Protein AF-A0A8J3IG02-F1 (afdb_monomer)

Secondary structure (DSSP, 8-state):
--PPP--HHHHHHHHHHHHHHHSPP-TTS-EEEEEEEEEEEEEESSPPBPPBTTB--B--S-EEEEEEEEEEEEEEGGGTEEEEEEESS--HHHHHHHHHHIIIII-TT-S--EEEEEETTEEEEEEE-

Sequence (129 aa):
MCIPTVGADFVWRMEDVLDLYTEPFKPCLPVVCFDERPCILRADTRPSLPMKPGRLTRQDYEYERRGTCNLFMFFQPLAGWRQTIVTAQRRKEDFAECMRELVNVHFPSAEKIRVVLDKPLYPLTILTL

Structure (mmCIF, N/CA/C/O backbone):
data_AF-A0A8J3IG02-F1
#
_entry.id   AF-A0A8J3IG02-F1
#
loop_
_atom_site.group_PDB
_atom_site.id
_atom_site.type_symbol
_atom_site.label_atom_id
_atom_site.label_alt_id
_atom_site.label_comp_id
_atom_site.label_asym_id
_atom_site.label_entity_id
_atom_site.label_seq_id
_atom_site.pdbx_PDB_ins_code
_atom_site.Cartn_x
_atom_site.Cartn_y
_atom_site.Cartn_z
_atom_site.occupancy
_atom_site.B_iso_or_equiv
_atom_site.auth_seq_id
_atom_site.auth_comp_id
_atom_site.auth_asym_id
_atom_site.auth_atom_id
_atom_site.pdbx_PDB_model_num
ATOM 1 N N . MET A 1 1 ? -2.428 21.291 4.160 1.00 38.72 1 MET A N 1
ATOM 2 C CA . MET A 1 1 ? -1.729 20.805 2.957 1.00 38.72 1 MET A CA 1
ATOM 3 C C . MET A 1 1 ? -0.553 21.735 2.738 1.00 38.72 1 MET A C 1
ATOM 5 O O . MET A 1 1 ? -0.775 22.893 2.414 1.00 38.72 1 MET A O 1
ATOM 9 N N . CYS A 1 2 ? 0.662 21.290 3.051 1.00 51.50 2 CYS A N 1
ATOM 10 C CA . CYS A 1 2 ? 1.868 22.070 2.786 1.00 51.50 2 CYS A CA 1
ATOM 11 C C . CYS A 1 2 ? 2.333 21.677 1.387 1.00 51.50 2 CYS A C 1
ATOM 13 O O . CYS A 1 2 ? 2.838 20.574 1.207 1.00 51.50 2 CYS A O 1
ATOM 15 N N . ILE A 1 3 ? 2.073 22.524 0.392 1.00 57.06 3 ILE A N 1
ATOM 16 C CA . ILE A 1 3 ? 2.620 22.316 -0.949 1.00 57.06 3 ILE A CA 1
ATOM 17 C C . ILE A 1 3 ? 4.092 22.737 -0.860 1.00 57.06 3 ILE A C 1
ATOM 19 O O . ILE A 1 3 ? 4.352 23.855 -0.404 1.00 57.06 3 ILE A O 1
ATOM 23 N N . PRO A 1 4 ? 5.055 21.860 -1.196 1.00 63.66 4 PRO A N 1
ATOM 24 C CA . PRO A 1 4 ? 6.461 22.240 -1.206 1.00 63.66 4 PRO A CA 1
ATOM 25 C C . PRO A 1 4 ? 6.674 23.426 -2.150 1.00 63.66 4 PRO A C 1
ATOM 27 O O . PRO A 1 4 ? 5.916 23.623 -3.102 1.00 63.66 4 PRO A O 1
ATOM 30 N N . THR A 1 5 ? 7.710 24.222 -1.895 1.00 75.12 5 THR A N 1
ATOM 31 C CA . THR A 1 5 ? 8.110 25.285 -2.820 1.00 75.12 5 THR A CA 1
ATOM 32 C C . THR A 1 5 ? 8.309 24.678 -4.207 1.00 75.12 5 THR A C 1
ATOM 34 O O . THR A 1 5 ? 9.104 23.751 -4.370 1.00 75.12 5 THR A O 1
ATOM 37 N N . VAL A 1 6 ? 7.566 25.175 -5.196 1.00 79.44 6 VAL A N 1
ATOM 38 C CA . VAL A 1 6 ? 7.628 24.673 -6.572 1.00 79.44 6 VAL A CA 1
ATOM 39 C C . VAL A 1 6 ? 8.965 25.105 -7.177 1.00 79.44 6 VAL A C 1
ATOM 41 O O . VAL A 1 6 ? 9.124 26.243 -7.610 1.00 79.44 6 VAL A O 1
ATOM 44 N N . GLY A 1 7 ? 9.943 24.201 -7.137 1.00 85.00 7 GLY A N 1
ATOM 45 C CA . GLY A 1 7 ? 11.272 24.354 -7.728 1.00 85.00 7 GLY A CA 1
ATOM 46 C C . GLY A 1 7 ? 11.570 23.249 -8.742 1.00 85.00 7 GLY A C 1
ATOM 47 O O . GLY A 1 7 ? 10.793 22.305 -8.881 1.00 85.00 7 GLY A O 1
ATOM 48 N N . ALA A 1 8 ? 12.710 23.348 -9.430 1.00 87.88 8 ALA A N 1
ATOM 49 C CA . ALA A 1 8 ? 13.101 22.397 -10.476 1.00 87.88 8 ALA A CA 1
ATOM 50 C C . ALA A 1 8 ? 13.104 20.935 -9.986 1.00 87.88 8 ALA A C 1
ATOM 52 O O . ALA A 1 8 ? 12.552 20.070 -10.657 1.00 87.88 8 ALA A O 1
ATOM 53 N N . ASP A 1 9 ? 13.618 20.675 -8.779 1.00 83.69 9 ASP A N 1
ATOM 54 C CA . ASP A 1 9 ? 13.632 19.329 -8.185 1.00 83.69 9 ASP A CA 1
ATOM 55 C C . ASP A 1 9 ? 12.228 18.755 -7.963 1.00 83.69 9 ASP A C 1
ATOM 57 O O . ASP A 1 9 ? 12.012 17.551 -8.090 1.00 83.69 9 ASP A O 1
ATOM 61 N N . PHE A 1 10 ? 11.263 19.608 -7.608 1.00 82.50 10 PHE A N 1
ATOM 62 C CA . PHE A 1 10 ? 9.878 19.188 -7.422 1.00 82.50 10 PHE A CA 1
ATOM 63 C C . PHE A 1 10 ? 9.235 18.830 -8.763 1.00 82.50 10 PHE A C 1
ATOM 65 O O . PHE A 1 10 ? 8.624 17.770 -8.874 1.00 82.50 10 PHE A O 1
ATOM 72 N N . VAL A 1 11 ? 9.397 19.695 -9.771 1.00 86.00 11 VAL A N 1
ATOM 73 C CA . VAL A 1 11 ? 8.853 19.472 -11.118 1.00 86.00 11 VAL A CA 1
ATOM 74 C C . VAL A 1 11 ? 9.422 18.187 -11.711 1.00 86.00 11 VAL A C 1
ATOM 76 O O . VAL A 1 11 ? 8.648 17.329 -12.117 1.00 86.00 11 VAL A O 1
ATOM 79 N N . TRP A 1 12 ? 10.741 18.000 -11.641 1.00 85.81 12 TRP A N 1
ATOM 80 C CA . TRP A 1 12 ? 11.411 16.812 -12.169 1.00 85.81 12 TRP A CA 1
ATOM 81 C C . TRP A 1 12 ? 10.882 15.502 -11.558 1.00 85.81 12 TRP A C 1
ATOM 83 O O . TRP A 1 12 ? 10.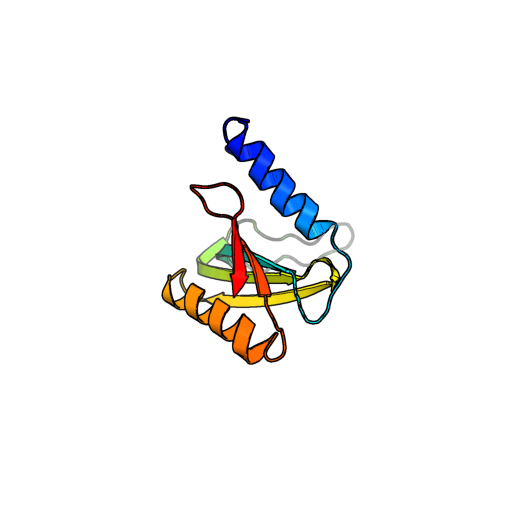614 14.548 -12.280 1.00 85.81 12 TRP A O 1
ATOM 93 N N . ARG A 1 13 ? 10.659 15.444 -10.236 1.00 83.31 13 ARG A N 1
ATOM 94 C CA . ARG A 1 13 ? 10.096 14.230 -9.607 1.00 83.31 13 ARG A CA 1
ATOM 95 C C . ARG A 1 13 ? 8.624 14.011 -9.916 1.00 83.31 13 ARG A C 1
ATOM 97 O O . ARG A 1 13 ? 8.179 12.870 -9.979 1.00 83.31 13 ARG A O 1
ATOM 104 N N . MET A 1 14 ? 7.858 15.089 -10.060 1.00 86.06 14 MET A N 1
ATOM 105 C CA . MET A 1 14 ? 6.468 14.977 -10.488 1.00 86.06 14 MET A CA 1
ATOM 106 C C . MET A 1 14 ? 6.381 14.448 -11.919 1.00 86.06 14 MET A C 1
ATOM 108 O O . MET A 1 14 ? 5.547 13.586 -12.174 1.00 86.06 14 MET A O 1
ATOM 112 N N . GLU A 1 15 ? 7.250 14.914 -12.818 1.00 89.75 15 GLU A N 1
ATOM 113 C CA . GLU A 1 15 ? 7.366 14.388 -14.182 1.00 89.75 15 GLU A CA 1
ATOM 114 C C . GLU A 1 15 ? 7.717 12.895 -14.176 1.00 89.75 15 GLU A C 1
ATOM 116 O O . GLU A 1 15 ? 7.008 12.127 -14.810 1.00 89.75 15 GLU A O 1
ATOM 121 N N . ASP A 1 16 ? 8.681 12.450 -13.362 1.00 90.00 16 ASP A N 1
ATOM 122 C CA . ASP A 1 16 ? 9.054 11.026 -13.240 1.00 90.00 16 ASP A CA 1
ATOM 123 C C . ASP A 1 16 ? 7.865 10.124 -12.829 1.00 90.00 16 ASP A C 1
ATOM 125 O O . ASP A 1 16 ? 7.646 9.041 -13.376 1.00 90.00 16 ASP A O 1
ATOM 129 N N . VAL A 1 17 ? 7.018 10.590 -11.902 1.00 89.44 17 VAL A N 1
ATOM 130 C CA . VAL A 1 17 ? 5.797 9.861 -11.507 1.00 89.44 17 VAL A CA 1
ATOM 131 C C . VAL A 1 17 ? 4.730 9.892 -12.603 1.00 89.44 17 VAL A C 1
ATOM 133 O O . VAL A 1 17 ? 4.037 8.894 -12.814 1.00 89.44 17 VAL A O 1
ATOM 136 N N . LEU A 1 18 ? 4.564 11.027 -13.285 1.00 91.00 18 LEU A N 1
ATOM 137 C CA . LEU A 1 18 ? 3.605 11.153 -14.380 1.00 91.00 18 LEU A CA 1
ATOM 138 C C . LEU A 1 18 ? 3.999 10.251 -15.551 1.00 91.00 18 LEU A C 1
ATOM 140 O O . LEU A 1 18 ? 3.156 9.490 -16.025 1.00 91.00 18 LEU A O 1
ATOM 144 N N . ASP A 1 19 ? 5.270 10.261 -15.944 1.00 93.19 19 ASP A N 1
ATOM 145 C CA . ASP A 1 19 ? 5.821 9.392 -16.981 1.00 93.19 19 ASP A CA 1
ATOM 146 C C . ASP A 1 19 ? 5.561 7.924 -16.633 1.00 93.19 19 ASP A C 1
ATOM 148 O O . ASP A 1 19 ? 4.977 7.191 -17.437 1.00 93.19 19 ASP A O 1
ATOM 152 N N . LEU A 1 20 ? 5.853 7.520 -15.391 1.00 92.06 20 LEU A N 1
ATOM 153 C CA . LEU A 1 20 ? 5.570 6.172 -14.898 1.00 92.06 20 LEU A CA 1
ATOM 154 C C . LEU A 1 20 ? 4.088 5.783 -15.036 1.00 92.06 20 LEU A C 1
ATOM 156 O O . LEU A 1 20 ? 3.782 4.653 -15.419 1.00 92.06 20 LEU A O 1
ATOM 160 N N . TYR A 1 21 ? 3.159 6.686 -14.716 1.00 91.19 21 TYR A N 1
ATOM 161 C CA . TYR A 1 21 ? 1.720 6.419 -14.825 1.00 91.19 21 TYR A CA 1
ATOM 162 C C . TYR A 1 21 ? 1.191 6.428 -16.261 1.00 91.19 21 TYR A C 1
ATOM 164 O O . TYR A 1 21 ? 0.131 5.850 -16.508 1.00 91.19 21 TYR A O 1
ATOM 172 N N . THR A 1 22 ? 1.907 7.044 -17.202 1.00 93.12 22 THR A N 1
ATOM 173 C CA . THR A 1 22 ? 1.557 7.007 -18.632 1.00 93.12 22 THR A CA 1
ATOM 174 C C . THR A 1 22 ? 2.064 5.761 -19.351 1.00 93.12 22 THR A C 1
ATOM 176 O O . THR A 1 22 ? 1.639 5.488 -20.477 1.00 93.12 22 THR A O 1
ATOM 179 N N . GLU A 1 23 ? 2.946 4.978 -18.724 1.00 93.44 23 GLU A N 1
ATOM 180 C CA . GLU A 1 23 ? 3.425 3.738 -19.319 1.00 93.44 23 GLU A CA 1
ATOM 181 C C . GLU A 1 23 ? 2.283 2.743 -19.588 1.00 93.44 23 GLU A C 1
ATOM 183 O O . GLU A 1 23 ? 1.342 2.617 -18.797 1.00 93.44 23 GLU A O 1
ATOM 188 N N . PRO A 1 24 ? 2.375 1.957 -20.677 1.00 94.25 24 PRO A N 1
ATOM 189 C CA . PRO A 1 24 ? 1.410 0.902 -20.925 1.00 94.25 24 PRO A CA 1
ATOM 190 C C . PRO A 1 24 ? 1.476 -0.148 -19.815 1.00 94.25 24 PRO A C 1
ATOM 192 O O . PRO A 1 24 ? 2.543 -0.468 -19.284 1.00 94.25 24 PRO A O 1
ATOM 195 N N . PHE A 1 25 ? 0.323 -0.737 -19.510 1.00 93.44 25 PHE A N 1
ATOM 196 C CA . PHE A 1 25 ? 0.226 -1.806 -18.529 1.00 93.44 25 PHE A CA 1
ATOM 197 C C . PHE A 1 25 ? 1.121 -2.999 -18.908 1.00 93.44 25 PHE A C 1
ATOM 199 O O . PHE A 1 25 ? 0.980 -3.586 -19.982 1.00 93.44 25 PHE A O 1
ATOM 206 N N . LYS A 1 26 ? 2.026 -3.376 -17.998 1.00 93.62 26 LYS A N 1
ATOM 207 C CA . LYS A 1 26 ? 2.937 -4.520 -18.136 1.00 93.62 26 LYS A CA 1
ATOM 208 C C . LYS A 1 26 ? 2.812 -5.420 -16.900 1.00 93.62 26 LYS A C 1
ATOM 210 O O . LYS A 1 26 ? 3.286 -5.024 -15.836 1.00 93.62 26 LYS A O 1
ATOM 215 N N . PRO A 1 27 ? 2.227 -6.629 -17.012 1.00 90.12 27 PRO A N 1
ATOM 216 C CA . PRO A 1 27 ? 2.023 -7.522 -15.866 1.00 90.12 27 PRO A CA 1
ATOM 217 C C . PRO A 1 27 ? 3.304 -7.883 -15.100 1.00 90.12 27 PRO A C 1
ATOM 219 O O . PRO A 1 27 ? 3.270 -8.004 -13.882 1.00 90.12 27 PRO A O 1
ATOM 222 N N . CYS A 1 28 ? 4.435 -8.022 -15.800 1.00 93.50 28 CYS A N 1
ATOM 223 C CA . CYS A 1 28 ? 5.728 -8.369 -15.197 1.00 93.50 28 CYS A CA 1
ATOM 224 C C . CYS A 1 28 ? 6.447 -7.180 -14.533 1.00 93.50 28 CYS A C 1
ATOM 226 O O . CYS A 1 28 ? 7.433 -7.399 -13.834 1.00 93.50 28 CYS A O 1
ATOM 228 N N . LEU A 1 29 ? 5.968 -5.947 -14.754 1.00 94.38 29 LEU A N 1
ATOM 229 C CA . LEU A 1 29 ? 6.537 -4.703 -14.222 1.00 94.38 29 LEU A CA 1
ATOM 230 C C . LEU A 1 29 ? 5.464 -3.876 -13.487 1.00 94.38 29 LEU A C 1
ATOM 232 O O . LEU A 1 29 ? 5.178 -2.739 -13.893 1.00 94.38 29 LEU A O 1
ATOM 236 N N . PRO A 1 30 ? 4.819 -4.439 -12.447 1.00 95.38 30 PRO A N 1
ATOM 237 C CA . PRO A 1 30 ? 3.725 -3.779 -11.751 1.00 95.38 30 PRO A CA 1
ATOM 238 C C . PRO A 1 30 ? 4.163 -2.439 -11.147 1.00 95.38 30 PRO A C 1
ATOM 240 O O . PRO A 1 30 ? 5.231 -2.315 -10.542 1.00 95.38 30 PRO A O 1
ATOM 243 N N . VAL A 1 31 ? 3.295 -1.437 -11.303 1.00 96.06 31 VAL A N 1
ATOM 244 C CA . VAL A 1 31 ? 3.393 -0.135 -10.634 1.00 96.06 31 VAL A CA 1
ATOM 245 C C . VAL A 1 31 ? 2.411 -0.130 -9.473 1.00 96.06 31 VAL A C 1
ATOM 247 O O . VAL A 1 31 ? 1.207 -0.251 -9.693 1.00 96.06 31 VAL A O 1
ATOM 250 N N . VAL A 1 32 ? 2.914 -0.018 -8.249 1.00 96.00 32 VAL A N 1
ATOM 251 C CA . VAL A 1 32 ? 2.114 -0.136 -7.026 1.00 96.00 32 VAL A CA 1
ATOM 252 C C . VAL A 1 32 ? 2.286 1.118 -6.182 1.00 96.00 32 VAL A C 1
ATOM 254 O O . VAL A 1 32 ? 3.380 1.435 -5.741 1.00 96.00 32 VAL A O 1
ATOM 257 N N . CYS A 1 33 ? 1.206 1.828 -5.907 1.00 95.06 33 CYS A N 1
ATOM 258 C CA . CYS A 1 33 ? 1.179 2.866 -4.890 1.00 95.06 33 CYS A CA 1
ATOM 259 C C . CYS A 1 33 ? 1.093 2.208 -3.514 1.00 95.06 33 CYS A C 1
ATOM 261 O O . CYS A 1 33 ? 0.288 1.292 -3.321 1.00 95.06 33 CYS A O 1
ATOM 263 N N . PHE A 1 34 ? 1.885 2.687 -2.561 1.00 94.62 34 PHE A N 1
ATOM 264 C CA . PHE A 1 34 ? 1.801 2.251 -1.176 1.00 94.62 34 PHE A CA 1
ATOM 265 C C . PHE A 1 34 ? 1.671 3.449 -0.245 1.00 94.62 34 PHE A C 1
ATOM 267 O O . PHE A 1 34 ? 2.495 4.363 -0.274 1.00 94.62 34 PHE A O 1
ATOM 274 N N . ASP A 1 35 ? 0.624 3.428 0.571 1.00 92.75 35 ASP A N 1
ATOM 275 C CA . ASP A 1 35 ? 0.305 4.497 1.510 1.00 92.75 35 ASP A CA 1
ATOM 276 C C . ASP A 1 35 ? -0.136 3.921 2.860 1.00 92.75 35 ASP A C 1
ATOM 278 O O . ASP A 1 35 ? -0.492 2.742 2.986 1.00 92.75 35 ASP A O 1
ATOM 282 N N . GLU A 1 36 ? -0.112 4.766 3.882 1.00 92.19 36 GLU A N 1
ATOM 283 C CA . GLU A 1 36 ? -0.515 4.422 5.232 1.00 92.19 36 GLU A CA 1
ATOM 284 C C . GLU A 1 36 ? -1.431 5.485 5.836 1.00 92.19 36 GLU A C 1
ATOM 286 O O . GLU A 1 36 ? -1.278 6.690 5.636 1.00 92.19 36 GLU A O 1
ATOM 291 N N . ARG A 1 37 ? -2.386 5.042 6.650 1.00 92.00 37 ARG A N 1
ATOM 292 C CA . ARG A 1 37 ? -3.302 5.940 7.341 1.00 92.00 37 ARG A CA 1
ATOM 293 C C . ARG A 1 37 ? -3.559 5.480 8.774 1.00 92.00 37 ARG A C 1
ATOM 295 O O . ARG A 1 37 ? -4.076 4.378 8.975 1.00 92.00 37 ARG A O 1
ATOM 302 N N . PRO A 1 38 ? -3.338 6.345 9.782 1.00 93.38 38 PRO A N 1
ATOM 303 C CA . PRO A 1 38 ? -3.829 6.078 11.124 1.00 93.38 38 PRO A CA 1
ATOM 304 C C . PRO A 1 38 ? -5.362 6.143 11.144 1.00 93.38 38 PRO A C 1
ATOM 306 O O . PRO A 1 38 ? -5.977 7.072 10.610 1.00 93.38 38 PRO A O 1
ATOM 309 N N . CYS A 1 39 ? -5.995 5.171 11.793 1.00 94.50 39 CYS A N 1
ATOM 310 C CA . CYS A 1 39 ? -7.442 5.097 11.934 1.00 94.50 39 CYS A CA 1
ATOM 311 C C . CYS A 1 39 ? -7.835 5.115 13.414 1.00 94.50 39 CYS A C 1
ATOM 313 O O . CYS A 1 39 ? -7.292 4.377 14.235 1.00 94.50 39 CYS A O 1
ATOM 315 N N . ILE A 1 40 ? -8.774 5.996 13.768 1.00 94.88 40 ILE A N 1
ATOM 316 C CA . ILE A 1 40 ? -9.318 6.082 15.126 1.00 94.88 40 ILE A CA 1
ATOM 317 C C . ILE A 1 40 ? -10.499 5.128 15.209 1.00 94.88 40 ILE A C 1
ATOM 319 O O . ILE A 1 40 ? -11.466 5.279 14.463 1.00 94.88 40 ILE A O 1
ATOM 323 N N . LEU A 1 41 ? -10.443 4.197 16.155 1.00 94.56 41 LEU A N 1
ATOM 324 C CA . LEU A 1 41 ? -11.538 3.274 16.408 1.00 94.56 41 LEU A CA 1
ATOM 325 C C . LEU A 1 41 ? -12.569 3.969 17.297 1.00 94.56 41 LEU A C 1
ATOM 327 O O . LEU A 1 41 ? -12.240 4.483 18.371 1.00 94.56 41 LEU A O 1
ATOM 331 N N . ARG A 1 42 ? -13.813 4.022 16.824 1.00 94.38 42 ARG A N 1
ATOM 332 C CA . ARG A 1 42 ? -14.933 4.678 17.505 1.00 94.38 42 ARG A CA 1
ATOM 333 C C . ARG A 1 42 ? -16.070 3.685 17.675 1.00 94.38 42 ARG A C 1
ATOM 335 O O . ARG A 1 42 ? -16.311 2.878 16.780 1.00 94.38 42 ARG A O 1
ATOM 342 N N . ALA A 1 43 ? -16.749 3.763 18.808 1.00 93.25 43 ALA A N 1
ATOM 343 C CA . ALA A 1 43 ? -18.007 3.071 19.037 1.00 93.25 43 ALA A CA 1
ATOM 344 C C . ALA A 1 43 ? -1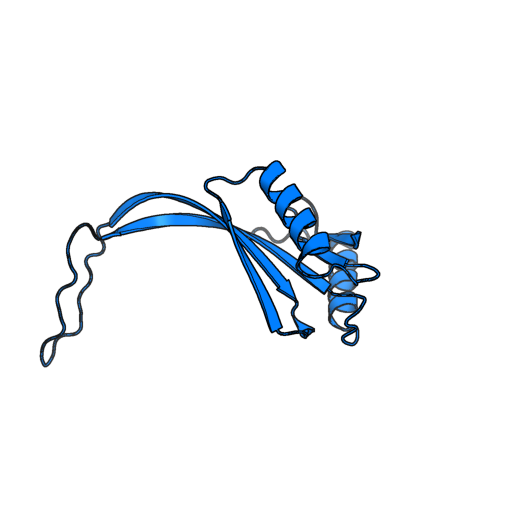9.080 4.079 19.434 1.00 93.25 43 ALA A C 1
ATOM 346 O O . ALA A 1 43 ? -18.781 5.079 20.088 1.00 93.25 43 ALA A O 1
ATOM 347 N N . ASP A 1 44 ? -20.318 3.800 19.049 1.00 92.38 44 ASP A N 1
ATOM 348 C CA . ASP A 1 44 ? -21.458 4.596 19.482 1.00 92.38 44 ASP A CA 1
ATOM 349 C C . ASP A 1 44 ? -21.646 4.424 20.997 1.00 92.38 44 ASP A C 1
ATOM 351 O O . ASP A 1 44 ? -21.609 3.301 21.509 1.00 92.38 44 ASP A O 1
ATOM 355 N N . THR A 1 45 ? -21.868 5.521 21.727 1.00 92.38 45 THR A N 1
ATOM 356 C CA . THR A 1 45 ? -22.201 5.436 23.162 1.00 92.38 45 THR A CA 1
ATOM 357 C C . THR A 1 45 ? -23.630 4.946 23.386 1.00 92.38 45 THR A C 1
ATOM 359 O O . THR A 1 45 ? -23.961 4.456 24.468 1.00 92.38 45 THR A O 1
ATOM 362 N N . ARG A 1 46 ? -24.497 5.084 22.373 1.00 91.25 46 ARG A N 1
ATOM 363 C CA . ARG A 1 46 ? -25.928 4.761 22.423 1.00 91.25 46 ARG A CA 1
ATOM 364 C C . ARG A 1 46 ? -26.408 4.198 21.083 1.00 91.25 46 ARG A C 1
ATOM 366 O O . ARG A 1 46 ? -25.912 4.618 20.040 1.00 91.25 46 ARG A O 1
ATOM 373 N N . PRO A 1 47 ? -27.398 3.288 21.076 1.00 89.94 47 PRO A N 1
ATOM 374 C CA . PRO A 1 47 ? -27.956 2.764 19.835 1.00 89.94 47 PRO A CA 1
ATOM 375 C C . PRO A 1 47 ? -28.655 3.861 19.021 1.00 89.94 47 PRO A C 1
ATOM 377 O O . PRO A 1 47 ? -29.341 4.726 19.569 1.00 89.94 47 PRO A O 1
ATOM 380 N N . SER A 1 48 ? -28.519 3.782 17.696 1.00 90.56 48 SER A N 1
ATOM 381 C CA . SER A 1 48 ? -29.212 4.679 16.765 1.00 90.56 48 SER A CA 1
ATOM 382 C C . SER A 1 48 ? -30.734 4.557 16.884 1.00 90.56 48 SER A C 1
ATOM 384 O O . SER A 1 48 ? -31.279 3.465 17.061 1.00 90.56 48 SER A O 1
ATOM 386 N N . LEU A 1 49 ? -31.4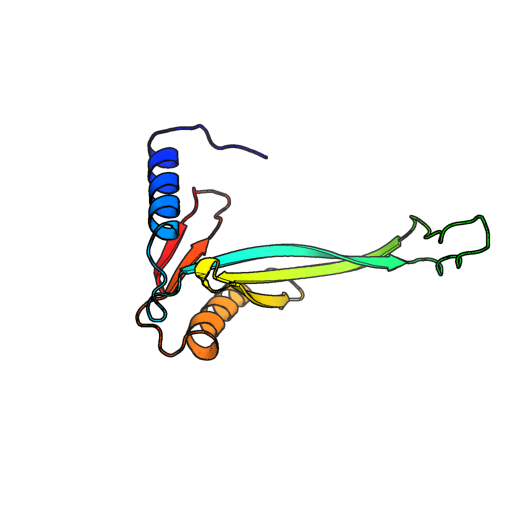40 5.679 16.730 1.00 91.94 49 LEU A N 1
ATOM 387 C CA . LEU A 1 49 ? -32.900 5.691 16.698 1.00 91.94 49 LEU A CA 1
ATOM 388 C C . LEU A 1 49 ? -33.394 5.295 15.297 1.00 91.94 49 LEU A C 1
ATOM 390 O O . LEU A 1 49 ? -32.996 5.938 14.317 1.00 91.94 49 LEU A O 1
ATOM 394 N N . PRO A 1 50 ? -34.280 4.286 15.182 1.00 90.88 50 PRO A N 1
ATOM 395 C CA . PRO A 1 50 ? -34.746 3.800 13.892 1.00 90.88 50 PRO A CA 1
ATOM 396 C C . PRO A 1 50 ? -35.611 4.838 13.176 1.00 90.88 50 PRO A C 1
ATOM 398 O O . PRO A 1 50 ? -36.242 5.705 13.793 1.00 90.88 50 PRO A O 1
ATOM 401 N N . MET A 1 51 ? -35.668 4.703 11.855 1.00 95.00 51 MET A N 1
ATOM 402 C CA . MET A 1 51 ? -36.517 5.519 10.995 1.00 95.00 51 MET A CA 1
ATOM 403 C C . MET A 1 51 ? -38.001 5.359 11.361 1.00 95.00 51 MET A C 1
ATOM 405 O O . MET A 1 51 ? -38.458 4.268 11.703 1.00 95.00 51 MET A O 1
ATOM 409 N N . LYS A 1 52 ? -38.768 6.448 11.259 1.00 93.50 52 LYS A N 1
ATOM 410 C CA . LYS A 1 52 ? -40.238 6.451 11.365 1.00 93.50 52 LYS A CA 1
ATOM 411 C C . LYS A 1 52 ? -40.824 7.233 10.183 1.00 93.50 52 LYS A C 1
ATOM 413 O O . LYS A 1 52 ? -40.113 8.063 9.619 1.00 93.50 52 LYS A O 1
ATOM 418 N N . PRO A 1 53 ? -42.099 7.039 9.803 1.00 94.81 53 PRO A N 1
ATOM 419 C CA . PRO A 1 53 ? -42.730 7.879 8.784 1.00 94.81 53 PRO A CA 1
ATOM 420 C C . PRO A 1 53 ? -42.532 9.374 9.093 1.00 94.81 53 PRO A C 1
ATOM 422 O O . PRO A 1 53 ? -42.817 9.827 10.202 1.00 94.81 53 PRO A O 1
ATOM 425 N N . GLY A 1 54 ? -41.959 10.123 8.145 1.00 93.75 54 GLY A N 1
ATOM 426 C CA . GLY A 1 54 ? -41.616 11.543 8.314 1.00 93.75 54 GLY A CA 1
ATOM 427 C C . GLY A 1 54 ? -40.392 11.842 9.198 1.00 93.75 54 GLY A C 1
ATOM 428 O O . GLY A 1 54 ? -40.119 13.007 9.480 1.00 93.75 54 GLY A O 1
ATOM 429 N N . ARG A 1 55 ? -39.641 10.831 9.658 1.00 88.31 55 ARG A N 1
ATOM 430 C CA . ARG A 1 55 ? -38.420 10.999 10.467 1.00 88.31 55 ARG A CA 1
ATOM 431 C C . ARG A 1 55 ? -37.309 10.056 10.007 1.00 88.31 55 ARG A C 1
ATOM 433 O O . ARG A 1 55 ? -37.409 8.842 10.166 1.00 88.31 55 ARG A O 1
ATOM 440 N N . LEU A 1 56 ? -36.219 10.642 9.517 1.00 92.06 56 LEU A N 1
ATOM 441 C CA . LEU A 1 56 ? -34.991 9.923 9.175 1.00 92.06 56 LEU A CA 1
ATOM 442 C C . LEU A 1 56 ? -34.363 9.254 10.407 1.00 92.06 56 LEU A C 1
ATOM 444 O O . LEU A 1 56 ? -34.596 9.682 11.543 1.00 92.06 56 LEU A O 1
ATOM 448 N N . THR A 1 57 ? -33.547 8.229 10.163 1.00 91.88 57 THR A N 1
ATOM 449 C CA . THR A 1 57 ? -32.669 7.613 11.168 1.00 91.88 57 THR A CA 1
ATOM 450 C C . THR A 1 57 ? -31.809 8.683 11.838 1.00 91.88 57 THR A C 1
ATOM 452 O O . THR A 1 57 ? -31.299 9.581 11.166 1.00 91.88 57 THR A O 1
ATOM 455 N N . ARG A 1 58 ? -31.649 8.600 13.162 1.00 91.62 58 ARG A N 1
ATOM 456 C CA . ARG A 1 58 ? -30.810 9.532 13.929 1.00 91.62 58 ARG A CA 1
ATOM 457 C C . ARG A 1 58 ? -29.733 8.756 14.665 1.00 91.62 58 ARG A C 1
ATOM 459 O O . ARG A 1 58 ? -30.057 7.877 15.462 1.00 91.62 58 ARG A O 1
ATOM 466 N N . GLN A 1 59 ? -28.486 9.113 14.405 1.00 89.69 59 GLN A N 1
ATOM 467 C CA . GLN A 1 59 ? -27.324 8.634 15.140 1.00 89.69 59 GLN A CA 1
ATOM 468 C C . GLN A 1 59 ? -26.867 9.748 16.085 1.00 89.69 59 GLN A C 1
ATOM 470 O O . GLN A 1 59 ? -26.886 10.923 15.707 1.00 89.69 59 GLN A O 1
ATOM 475 N N . ASP A 1 60 ? -26.536 9.387 17.323 1.00 89.81 60 ASP A N 1
ATOM 476 C CA . ASP A 1 60 ? -25.947 10.325 18.280 1.00 89.81 60 ASP A CA 1
ATOM 477 C C . ASP A 1 60 ? -24.515 10.663 17.826 1.00 89.81 60 ASP A C 1
ATOM 479 O O . ASP A 1 60 ? -23.829 9.829 17.236 1.00 89.81 60 ASP A O 1
ATOM 483 N N . TYR A 1 61 ? -24.076 11.899 18.046 1.00 88.62 61 TYR A N 1
ATOM 484 C CA . TYR A 1 61 ? -22.726 12.333 17.674 1.00 88.62 61 TYR A CA 1
ATOM 485 C C . TYR A 1 61 ? -21.688 11.953 18.738 1.00 88.62 61 TYR A C 1
ATOM 487 O O . TYR A 1 61 ? -20.484 11.997 18.469 1.00 88.62 61 TYR A O 1
ATOM 495 N N . GLU A 1 62 ? -22.138 11.628 19.954 1.00 93.44 62 GLU A N 1
ATOM 496 C CA . GLU A 1 62 ? -21.282 11.165 21.038 1.00 93.44 62 GLU A CA 1
ATOM 497 C C . GLU A 1 62 ? -20.690 9.785 20.705 1.00 93.44 62 GLU A C 1
ATOM 499 O O . GLU A 1 62 ? -21.403 8.849 20.344 1.00 93.44 62 GLU A O 1
ATOM 504 N N . TYR A 1 63 ? -19.368 9.649 20.834 1.00 93.50 63 TYR A N 1
ATOM 505 C CA . TYR A 1 63 ? -18.671 8.392 20.579 1.00 93.50 63 TYR A CA 1
ATOM 506 C C . TYR A 1 63 ? -17.672 8.064 21.689 1.00 93.50 63 TYR A C 1
ATOM 508 O O . TYR A 1 63 ? -17.030 8.939 22.271 1.00 93.50 63 TYR A O 1
ATOM 516 N N . GLU A 1 64 ? -17.484 6.772 21.921 1.00 94.25 64 GLU A N 1
ATOM 517 C CA . GLU A 1 64 ? -16.421 6.224 22.751 1.00 94.25 64 GLU A CA 1
ATOM 518 C C . GLU A 1 64 ? -15.165 6.003 21.894 1.00 94.25 64 GLU A C 1
ATOM 520 O O . GLU A 1 64 ? -15.208 5.355 20.841 1.00 94.25 64 GLU A O 1
ATOM 525 N N . ARG A 1 65 ? -14.015 6.527 22.335 1.00 94.81 65 ARG A N 1
ATOM 526 C CA . ARG A 1 65 ? -12.730 6.284 21.666 1.00 94.81 65 ARG A CA 1
ATOM 527 C C . ARG A 1 65 ? -12.170 4.926 22.092 1.00 94.81 65 ARG A C 1
ATOM 529 O O . ARG A 1 65 ? -11.698 4.780 23.213 1.00 94.81 65 ARG A O 1
ATOM 536 N N . ARG A 1 66 ? -12.110 3.972 21.163 1.00 95.00 66 ARG A N 1
ATOM 537 C CA . ARG A 1 66 ? -11.611 2.600 21.387 1.00 95.00 66 ARG A CA 1
ATOM 538 C C . ARG A 1 66 ? -10.178 2.387 20.902 1.00 95.00 66 ARG A C 1
ATOM 540 O O . ARG A 1 66 ? -9.819 1.329 20.398 1.00 95.00 66 ARG A O 1
ATOM 547 N N . GLY A 1 67 ? -9.354 3.420 21.044 1.00 94.69 67 GLY A N 1
ATOM 548 C CA . GLY A 1 67 ? -7.961 3.409 20.608 1.00 94.69 67 GLY A CA 1
ATOM 549 C C . GLY A 1 67 ? -7.777 3.775 19.136 1.00 94.69 67 GLY A C 1
ATOM 550 O O . GLY A 1 67 ? -8.551 4.539 18.550 1.00 94.69 67 GLY A O 1
ATOM 551 N N . THR A 1 68 ? -6.682 3.289 18.562 1.00 95.44 68 THR A N 1
ATOM 552 C CA . THR A 1 68 ? -6.248 3.580 17.193 1.00 95.44 68 THR A CA 1
ATOM 553 C C . THR A 1 68 ? -5.605 2.345 16.584 1.00 95.44 68 THR A C 1
ATOM 555 O O . THR A 1 68 ? -4.976 1.575 17.304 1.00 95.44 68 THR A O 1
ATOM 558 N N . CYS A 1 69 ? -5.706 2.203 15.271 1.00 96.12 69 CYS A N 1
ATOM 559 C CA . CYS A 1 69 ? -4.928 1.256 14.483 1.00 96.12 69 CYS A CA 1
ATOM 560 C C . CYS A 1 69 ? -4.256 1.984 13.312 1.00 96.12 69 CYS A C 1
ATOM 562 O O . CYS A 1 69 ? -4.451 3.189 13.114 1.00 96.12 69 CYS A O 1
ATOM 564 N N . ASN A 1 70 ? -3.460 1.258 12.541 1.00 96.00 70 ASN A N 1
ATOM 565 C CA . ASN A 1 70 ? -2.866 1.734 11.306 1.00 96.00 70 ASN A CA 1
ATOM 566 C C . ASN A 1 70 ? -3.352 0.880 10.132 1.00 96.00 70 ASN A C 1
ATOM 568 O O . ASN A 1 70 ? -3.516 -0.332 10.255 1.00 96.00 70 ASN A O 1
ATOM 572 N N . LEU A 1 71 ? -3.603 1.534 9.004 1.00 95.81 71 LEU A N 1
ATOM 573 C CA . LEU A 1 71 ? -3.986 0.905 7.749 1.00 95.81 71 LEU A CA 1
ATOM 574 C C . LEU A 1 71 ? -2.846 1.111 6.761 1.00 95.81 71 LEU A C 1
ATOM 576 O O . LEU A 1 71 ? -2.533 2.253 6.452 1.00 95.81 71 LEU A O 1
ATOM 580 N N . PHE A 1 72 ? -2.263 0.033 6.257 1.00 95.81 72 PHE A N 1
ATOM 581 C CA . PHE A 1 72 ? -1.411 0.056 5.074 1.00 95.81 72 PHE A CA 1
ATOM 582 C C . PHE A 1 72 ? -2.238 -0.337 3.856 1.00 95.81 72 PHE A C 1
ATOM 584 O O . PHE A 1 72 ? -3.102 -1.215 3.944 1.00 95.81 72 PHE A O 1
ATOM 591 N N . MET A 1 73 ? -1.991 0.300 2.718 1.00 95.94 73 MET A N 1
ATOM 592 C CA . MET A 1 73 ? -2.720 0.014 1.491 1.00 95.94 73 MET A CA 1
ATOM 593 C C . MET A 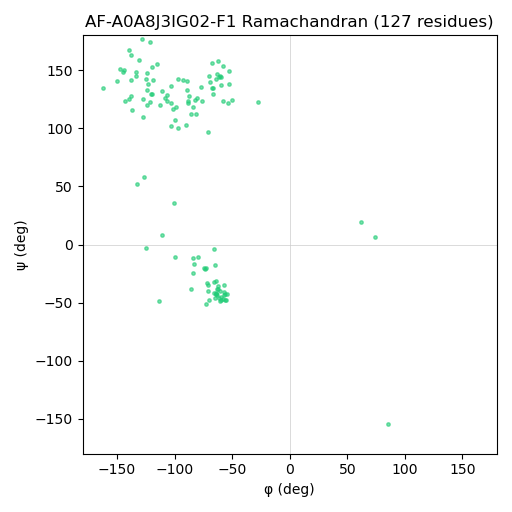1 73 ? -1.788 -0.025 0.288 1.00 95.94 73 MET A C 1
ATOM 595 O O . MET A 1 73 ? -1.071 0.933 0.016 1.00 95.94 73 MET A O 1
ATOM 599 N N . PHE A 1 74 ? -1.874 -1.122 -0.459 1.00 96.88 74 PHE A N 1
ATOM 600 C CA . PHE A 1 74 ? -1.362 -1.232 -1.815 1.00 96.88 74 PHE A CA 1
ATOM 601 C C . PHE A 1 74 ? -2.458 -0.890 -2.817 1.00 96.88 74 PHE A C 1
ATOM 603 O O . PHE A 1 74 ? -3.611 -1.301 -2.652 1.00 96.88 74 PHE A O 1
ATOM 610 N N . PHE A 1 75 ? -2.088 -0.198 -3.888 1.00 96.44 75 PHE A N 1
ATOM 611 C CA . PHE A 1 75 ? -2.966 0.062 -5.019 1.00 96.44 75 PHE A CA 1
ATOM 612 C C . PHE A 1 75 ? -2.191 0.024 -6.335 1.00 96.44 75 PHE A C 1
ATOM 614 O O . PHE A 1 75 ? -1.240 0.771 -6.518 1.00 96.44 75 PHE A O 1
ATOM 621 N N . GLN A 1 76 ? -2.610 -0.819 -7.272 1.00 95.50 76 GLN A N 1
ATOM 622 C CA . GLN A 1 76 ? -2.084 -0.864 -8.632 1.00 95.50 76 GLN A CA 1
ATOM 623 C C . GLN A 1 76 ? -3.094 -0.192 -9.576 1.00 95.50 76 GLN A C 1
ATOM 625 O O . GLN A 1 76 ? -4.095 -0.820 -9.941 1.00 95.50 76 GLN A O 1
ATOM 630 N N . PRO A 1 77 ? -2.855 1.063 -10.001 1.00 92.12 77 PRO A N 1
ATOM 631 C CA . PRO A 1 77 ? -3.860 1.875 -10.686 1.00 92.12 77 PRO A CA 1
ATOM 632 C C . PRO A 1 77 ? -4.326 1.267 -12.011 1.00 92.12 77 PRO A C 1
ATOM 634 O O . PRO A 1 77 ? -5.526 1.158 -12.247 1.00 92.12 77 PRO A O 1
ATOM 637 N N . LEU A 1 78 ? -3.392 0.800 -12.845 1.00 93.06 78 LEU A N 1
ATOM 638 C CA . LEU A 1 78 ? -3.703 0.269 -14.178 1.00 93.06 78 LEU A CA 1
ATOM 639 C C . LEU A 1 78 ? -4.392 -1.106 -14.157 1.00 93.06 78 LEU A C 1
ATOM 641 O O . LEU A 1 78 ? -5.026 -1.477 -15.138 1.00 93.06 78 LEU A O 1
ATOM 645 N N . ALA A 1 79 ? -4.281 -1.854 -13.055 1.00 94.12 79 ALA A N 1
ATOM 646 C CA . ALA A 1 79 ? -4.940 -3.154 -12.893 1.00 94.12 79 ALA A CA 1
ATOM 647 C C . ALA A 1 79 ? -6.234 -3.075 -12.069 1.00 94.12 79 ALA A C 1
ATOM 649 O O . ALA A 1 79 ? -6.953 -4.066 -11.964 1.00 94.12 79 ALA A O 1
ATOM 650 N N . GLY A 1 80 ? -6.509 -1.936 -11.420 1.00 94.56 80 GLY A N 1
ATOM 651 C CA . GLY A 1 80 ? -7.593 -1.821 -10.442 1.00 94.56 80 GLY A CA 1
ATOM 652 C C . GLY A 1 80 ? -7.419 -2.733 -9.219 1.00 94.56 80 GLY A C 1
ATOM 653 O O . GLY A 1 80 ? -8.394 -3.019 -8.524 1.00 94.56 80 GLY A O 1
ATOM 654 N N . TRP A 1 81 ? -6.200 -3.210 -8.953 1.00 96.38 81 TRP A N 1
ATOM 655 C CA . TRP A 1 81 ? -5.911 -4.111 -7.839 1.00 96.38 81 TRP A CA 1
ATOM 656 C C . TRP A 1 81 ? -5.565 -3.320 -6.578 1.00 96.38 81 TRP A C 1
ATOM 658 O O . TRP A 1 81 ? -4.884 -2.298 -6.638 1.00 96.38 81 TRP A O 1
ATOM 668 N N . ARG A 1 82 ? -6.032 -3.789 -5.419 1.00 96.88 82 ARG A N 1
ATOM 669 C CA . ARG A 1 82 ? -5.703 -3.204 -4.118 1.00 96.88 82 ARG A CA 1
ATOM 670 C C . ARG A 1 82 ? -5.657 -4.262 -3.034 1.00 96.88 82 ARG A C 1
ATOM 672 O O . ARG A 1 82 ? -6.431 -5.214 -3.078 1.00 96.88 82 ARG A O 1
ATOM 679 N N . GLN A 1 83 ? -4.833 -4.015 -2.029 1.00 97.44 83 GLN A N 1
ATOM 680 C CA . GLN A 1 83 ? -4.762 -4.823 -0.820 1.00 97.44 83 GLN A CA 1
ATOM 681 C C . GLN A 1 83 ? -4.635 -3.907 0.394 1.00 97.44 83 GLN A C 1
ATOM 683 O O . GLN A 1 83 ? -3.954 -2.885 0.335 1.00 97.44 83 GLN A O 1
ATOM 688 N N . THR A 1 84 ? -5.300 -4.256 1.493 1.00 96.12 84 THR A N 1
ATOM 689 C CA . THR A 1 84 ? -5.253 -3.487 2.742 1.00 96.12 84 THR A CA 1
ATOM 690 C C . THR A 1 84 ? -4.792 -4.377 3.882 1.00 96.12 84 THR A C 1
ATOM 692 O O . THR A 1 84 ? -5.313 -5.475 4.059 1.00 96.12 84 THR A O 1
ATOM 695 N N . ILE A 1 85 ? -3.851 -3.875 4.673 1.00 96.25 85 ILE A N 1
ATOM 696 C CA . ILE A 1 85 ? -3.293 -4.551 5.842 1.00 96.25 85 ILE A CA 1
ATOM 697 C C . ILE A 1 85 ? -3.572 -3.670 7.059 1.00 96.25 85 ILE A C 1
ATOM 699 O O . ILE A 1 85 ? -3.304 -2.468 7.044 1.00 96.25 85 ILE A O 1
ATOM 703 N N . VAL A 1 86 ? -4.141 -4.256 8.112 1.00 96.19 86 VAL A N 1
ATOM 704 C CA . VAL A 1 86 ? -4.455 -3.544 9.357 1.00 96.19 86 VAL A CA 1
ATOM 705 C C . VAL A 1 86 ? -3.472 -3.972 10.431 1.00 96.19 86 VAL A C 1
ATOM 707 O O . VAL A 1 86 ? -3.389 -5.152 10.762 1.00 96.19 86 VAL A O 1
ATOM 710 N N . THR A 1 87 ? -2.765 -3.011 11.015 1.00 95.81 87 THR A N 1
ATOM 711 C CA . THR A 1 87 ? -1.831 -3.247 12.118 1.00 95.81 87 THR A CA 1
ATOM 712 C C . THR A 1 87 ? -2.258 -2.456 13.348 1.00 95.81 87 THR A C 1
ATOM 714 O O . THR A 1 87 ? -2.911 -1.415 13.263 1.00 95.81 87 THR A O 1
ATOM 717 N N . ALA A 1 88 ? -1.912 -2.945 14.540 1.00 94.31 88 ALA A N 1
ATOM 718 C CA . ALA A 1 88 ? -2.253 -2.248 15.782 1.00 94.31 88 ALA A CA 1
ATOM 719 C C . ALA A 1 88 ? -1.518 -0.901 15.909 1.00 94.31 88 ALA A C 1
ATOM 721 O O . ALA A 1 88 ? -2.036 0.051 16.489 1.00 94.31 88 ALA A O 1
ATOM 722 N N . GLN A 1 89 ? -0.301 -0.818 15.371 1.00 90.94 89 GLN A N 1
ATOM 723 C CA . GLN A 1 89 ? 0.559 0.360 15.412 1.00 90.94 89 GLN A CA 1
ATOM 724 C C . GLN A 1 89 ? 1.255 0.545 14.065 1.00 90.94 89 GLN A C 1
ATOM 726 O O . GLN A 1 89 ? 1.245 -0.345 13.222 1.00 90.94 89 GLN A O 1
ATOM 731 N N . ARG A 1 90 ? 1.866 1.713 13.874 1.00 90.44 90 ARG A N 1
ATOM 732 C CA . ARG A 1 90 ? 2.718 2.006 12.724 1.00 90.44 90 ARG A CA 1
ATOM 733 C C . ARG A 1 90 ? 4.177 1.788 13.116 1.00 90.44 90 ARG A C 1
ATOM 735 O O . ARG A 1 90 ? 4.768 2.660 13.759 1.00 90.44 90 ARG A O 1
ATOM 742 N N . ARG A 1 91 ? 4.760 0.646 12.748 1.00 92.00 91 ARG A N 1
ATOM 743 C CA . ARG A 1 91 ? 6.191 0.365 12.947 1.00 92.00 91 ARG A CA 1
ATOM 744 C C . ARG A 1 91 ? 6.911 0.209 11.614 1.00 92.00 91 ARG A C 1
ATOM 746 O O . ARG A 1 91 ? 6.328 -0.147 10.597 1.00 92.00 91 ARG A O 1
ATOM 753 N N . LYS A 1 92 ? 8.222 0.459 11.633 1.00 91.25 92 LYS A N 1
ATOM 754 C CA . LYS A 1 92 ? 9.089 0.235 10.464 1.00 91.25 92 LYS A CA 1
ATOM 755 C C . LYS A 1 92 ? 9.166 -1.248 10.083 1.00 91.25 92 LYS A C 1
ATOM 757 O O . LYS A 1 92 ? 9.313 -1.564 8.912 1.00 91.25 92 LYS A O 1
ATOM 762 N N . GLU A 1 93 ? 9.052 -2.133 11.069 1.00 93.94 93 GLU A N 1
ATOM 763 C CA . GLU A 1 93 ? 8.976 -3.585 10.870 1.00 93.94 93 GLU A CA 1
ATOM 764 C C . GLU A 1 93 ? 7.716 -3.966 10.085 1.00 93.94 93 GLU A C 1
ATOM 766 O O . GLU A 1 93 ? 7.816 -4.709 9.116 1.00 93.94 93 GLU A O 1
ATOM 771 N N . ASP A 1 94 ? 6.565 -3.371 10.425 1.00 93.69 94 ASP A N 1
ATOM 772 C CA . ASP A 1 94 ? 5.305 -3.590 9.701 1.00 93.69 94 ASP A CA 1
ATOM 773 C C . ASP A 1 94 ? 5.421 -3.151 8.232 1.00 93.69 94 ASP A C 1
ATOM 775 O O . ASP A 1 94 ? 4.950 -3.839 7.332 1.00 93.69 94 ASP A O 1
ATOM 779 N N . PHE A 1 95 ? 6.100 -2.026 7.973 1.00 92.44 95 PHE A N 1
ATOM 780 C CA . PHE A 1 95 ? 6.397 -1.575 6.610 1.00 92.44 95 PHE A CA 1
ATOM 781 C C . PHE A 1 95 ? 7.249 -2.596 5.843 1.00 92.44 95 PHE A C 1
ATOM 783 O O . PHE A 1 95 ? 6.938 -2.931 4.700 1.00 92.44 95 PHE A O 1
ATOM 790 N N . ALA A 1 96 ? 8.334 -3.081 6.455 1.00 93.75 96 ALA A N 1
ATOM 791 C CA . ALA A 1 96 ? 9.229 -4.049 5.822 1.00 93.75 96 ALA A CA 1
ATOM 792 C C . ALA A 1 96 ? 8.498 -5.363 5.515 1.00 93.75 96 ALA A C 1
ATOM 794 O O . ALA A 1 96 ? 8.678 -5.940 4.443 1.00 93.75 96 ALA A O 1
ATOM 795 N N . GLU A 1 97 ? 7.623 -5.783 6.424 1.00 95.81 97 GLU A N 1
ATOM 796 C CA . GLU A 1 97 ? 6.765 -6.944 6.245 1.00 95.81 97 GLU A CA 1
ATOM 797 C C . GLU A 1 97 ? 5.776 -6.752 5.089 1.00 95.81 97 GLU A C 1
ATOM 799 O O . GLU A 1 97 ? 5.651 -7.639 4.248 1.00 95.81 97 GLU A O 1
ATOM 804 N N . CYS A 1 98 ? 5.166 -5.568 4.963 1.00 95.69 98 CYS A N 1
ATOM 805 C CA . CYS A 1 98 ? 4.322 -5.233 3.816 1.00 95.69 98 CYS A CA 1
ATOM 806 C C . CYS A 1 98 ? 5.104 -5.356 2.495 1.00 95.69 98 CYS A C 1
ATOM 808 O O . CYS A 1 98 ? 4.620 -5.973 1.549 1.00 95.69 98 CYS A O 1
ATOM 810 N N . MET A 1 99 ? 6.326 -4.813 2.414 1.00 95.88 99 MET A N 1
ATOM 811 C CA . MET A 1 99 ? 7.151 -4.937 1.200 1.00 95.88 99 MET A CA 1
ATOM 812 C C . MET A 1 99 ? 7.507 -6.398 0.896 1.00 95.88 99 MET A C 1
ATOM 814 O O . MET A 1 99 ? 7.493 -6.814 -0.262 1.00 95.88 99 MET A O 1
ATOM 818 N N . ARG A 1 100 ? 7.787 -7.198 1.931 1.00 96.31 100 ARG A N 1
ATOM 819 C CA . ARG A 1 100 ? 8.052 -8.635 1.795 1.00 96.31 100 ARG A CA 1
ATOM 820 C C . ARG A 1 100 ? 6.826 -9.389 1.275 1.00 96.31 100 ARG A C 1
ATOM 822 O O . ARG A 1 100 ? 6.971 -10.244 0.406 1.00 96.31 100 ARG A O 1
ATOM 829 N N . GLU A 1 101 ? 5.633 -9.078 1.779 1.00 97.31 101 GLU A N 1
ATOM 830 C CA . GLU A 1 101 ? 4.365 -9.648 1.307 1.00 97.31 101 GLU A CA 1
ATOM 831 C C . GLU A 1 101 ? 4.079 -9.245 -0.147 1.00 97.31 101 GLU A C 1
ATOM 833 O O . GLU A 1 101 ? 3.713 -10.093 -0.964 1.00 97.31 101 GLU A O 1
ATOM 838 N N . LEU A 1 102 ? 4.343 -7.986 -0.509 1.00 96.94 102 LEU A N 1
ATOM 839 C CA . LEU A 1 102 ? 4.196 -7.495 -1.879 1.00 96.94 102 LEU A CA 1
ATOM 840 C C . LEU A 1 102 ? 5.010 -8.326 -2.878 1.00 96.94 102 LEU A C 1
ATOM 842 O O . LEU A 1 102 ? 4.467 -8.759 -3.894 1.00 96.94 102 LEU A O 1
ATOM 846 N N . VAL A 1 103 ? 6.283 -8.582 -2.567 1.00 96.94 103 VAL A N 1
ATOM 847 C CA . VAL A 1 103 ? 7.183 -9.362 -3.427 1.00 96.94 103 VAL A CA 1
ATOM 848 C C . VAL A 1 103 ? 6.824 -10.847 -3.400 1.00 96.94 103 VAL A C 1
ATOM 850 O O . VAL A 1 103 ? 6.630 -11.451 -4.447 1.00 96.94 103 VAL A O 1
ATOM 853 N N . ASN A 1 104 ? 6.695 -11.450 -2.218 1.00 97.06 104 ASN A N 1
ATOM 854 C CA . ASN A 1 104 ? 6.619 -12.910 -2.106 1.00 97.06 104 ASN A CA 1
ATOM 855 C C . ASN A 1 104 ? 5.215 -13.484 -2.324 1.00 97.06 104 ASN A C 1
ATOM 857 O O . ASN A 1 104 ? 5.092 -14.667 -2.635 1.00 97.06 104 ASN A O 1
ATOM 861 N N . VAL A 1 105 ? 4.165 -12.692 -2.101 1.00 96.88 105 VAL A N 1
ATOM 862 C CA . VAL A 1 105 ? 2.774 -13.169 -2.118 1.00 96.88 105 VAL A CA 1
ATOM 863 C C . VAL A 1 105 ? 1.999 -12.564 -3.279 1.00 96.88 105 VAL A C 1
ATOM 865 O O . VAL A 1 105 ? 1.334 -13.295 -4.010 1.00 96.88 105 VAL A O 1
ATOM 868 N N . HIS A 1 106 ? 2.074 -11.247 -3.472 1.00 96.25 106 HIS A N 1
ATOM 869 C CA . HIS A 1 106 ? 1.250 -10.575 -4.482 1.00 96.25 106 HIS A CA 1
ATOM 870 C C . HIS A 1 106 ? 1.873 -10.594 -5.879 1.00 96.25 106 HIS A C 1
ATOM 872 O O . HIS A 1 106 ? 1.154 -10.789 -6.858 1.00 96.25 106 HIS A O 1
ATOM 878 N N . PHE A 1 107 ? 3.195 -10.444 -5.976 1.00 96.06 107 PHE A N 1
ATOM 879 C CA . PHE A 1 107 ? 3.910 -10.402 -7.253 1.00 96.06 107 PHE A CA 1
ATOM 880 C C . PHE A 1 107 ? 5.164 -11.302 -7.281 1.00 96.06 107 PHE A C 1
ATOM 882 O O . PHE A 1 107 ? 6.229 -10.844 -7.696 1.00 96.06 107 PHE A O 1
ATOM 889 N N . PRO A 1 108 ? 5.059 -12.602 -6.932 1.00 96.19 108 PRO A N 1
ATOM 890 C CA . PRO A 1 108 ? 6.217 -13.506 -6.839 1.00 96.19 108 PRO A CA 1
ATOM 891 C C . PRO A 1 108 ? 6.919 -13.770 -8.175 1.00 96.19 108 PRO A C 1
ATOM 893 O O . PRO A 1 108 ? 8.043 -14.261 -8.200 1.00 96.19 108 PRO A O 1
ATOM 896 N N . SER A 1 109 ? 6.247 -13.492 -9.292 1.00 95.75 109 SER A N 1
ATOM 897 C CA . SER A 1 109 ? 6.771 -13.692 -10.649 1.00 95.75 109 SER A CA 1
ATOM 898 C C . SER A 1 109 ? 7.042 -12.378 -11.383 1.00 95.75 109 SER A C 1
ATOM 900 O O . SER A 1 109 ? 7.295 -12.401 -12.588 1.00 95.75 109 SER A O 1
ATOM 902 N N . ALA A 1 110 ? 6.943 -11.232 -10.701 1.00 95.56 110 ALA A N 1
ATOM 903 C CA . ALA A 1 110 ? 7.336 -9.963 -11.295 1.00 95.56 110 ALA A CA 1
ATOM 904 C C . ALA A 1 110 ? 8.857 -9.921 -11.466 1.00 95.56 110 ALA A C 1
ATOM 906 O O . ALA A 1 110 ? 9.607 -10.355 -10.597 1.00 95.56 110 ALA A O 1
ATOM 907 N N . GLU A 1 111 ? 9.308 -9.370 -12.588 1.00 95.62 111 GLU A N 1
ATOM 908 C CA . GLU A 1 111 ? 10.732 -9.109 -12.808 1.00 95.62 111 GLU A CA 1
ATOM 909 C C . GLU A 1 111 ? 11.207 -7.954 -11.920 1.00 95.62 111 GLU A C 1
ATOM 911 O O . GLU A 1 111 ? 12.351 -7.920 -11.472 1.00 95.62 111 GLU A O 1
ATOM 916 N N . LYS A 1 112 ? 10.314 -6.985 -11.704 1.00 95.00 112 LYS A N 1
ATOM 917 C CA . LYS A 1 112 ? 10.589 -5.756 -10.973 1.00 95.00 112 LYS A CA 1
ATOM 918 C C . LYS A 1 112 ? 9.289 -5.106 -10.539 1.00 95.00 112 LYS A C 1
ATOM 920 O O . LYS A 1 112 ? 8.388 -4.936 -11.361 1.00 95.00 112 LYS A O 1
ATOM 925 N N . ILE A 1 113 ? 9.217 -4.657 -9.294 1.00 95.25 113 ILE A N 1
ATOM 926 C CA . ILE A 1 113 ? 8.063 -3.912 -8.785 1.00 95.25 113 ILE A CA 1
ATOM 927 C C . ILE A 1 113 ? 8.473 -2.455 -8.591 1.00 95.25 113 ILE A C 1
ATOM 929 O O . ILE A 1 113 ? 9.446 -2.157 -7.901 1.00 95.25 113 ILE A O 1
ATOM 933 N N . ARG A 1 114 ? 7.724 -1.527 -9.192 1.00 94.75 114 ARG A N 1
ATOM 934 C CA . ARG A 1 114 ? 7.920 -0.084 -9.002 1.00 94.75 114 ARG A CA 1
ATOM 935 C C . ARG A 1 114 ? 6.902 0.423 -7.998 1.00 94.75 114 ARG A C 1
ATOM 937 O O . ARG A 1 114 ? 5.716 0.514 -8.306 1.00 94.75 114 ARG A O 1
ATOM 944 N N . VAL A 1 115 ? 7.367 0.727 -6.795 1.00 95.06 115 VAL A N 1
ATOM 945 C CA . VAL A 1 115 ? 6.528 1.171 -5.687 1.00 95.06 115 VAL A CA 1
ATOM 946 C C . VAL A 1 115 ? 6.573 2.690 -5.574 1.00 95.06 115 VAL A C 1
ATOM 948 O O . VAL A 1 115 ? 7.629 3.258 -5.312 1.00 95.06 115 VAL A O 1
ATOM 951 N N . VAL A 1 116 ? 5.433 3.354 -5.742 1.00 92.69 116 VAL A N 1
ATOM 952 C CA . VAL A 1 116 ? 5.294 4.799 -5.528 1.00 92.69 116 VAL A CA 1
ATOM 953 C C . VAL A 1 116 ? 4.950 5.050 -4.062 1.00 92.69 116 VAL A C 1
ATOM 955 O O . VAL A 1 116 ? 3.944 4.543 -3.562 1.00 92.69 116 VAL A O 1
ATOM 958 N N . LEU A 1 117 ? 5.790 5.832 -3.380 1.00 88.12 117 LEU A N 1
ATOM 959 C CA . LEU A 1 117 ? 5.670 6.152 -1.956 1.00 88.12 117 LEU A CA 1
ATOM 960 C C . LEU A 1 117 ? 5.591 7.661 -1.738 1.00 88.12 117 LEU A C 1
ATOM 962 O O . LEU A 1 117 ? 6.402 8.406 -2.299 1.00 88.12 117 LEU A O 1
ATOM 966 N N . ASP A 1 118 ? 4.706 8.094 -0.841 1.00 76.06 118 ASP A N 1
ATOM 967 C CA . ASP A 1 118 ? 4.761 9.443 -0.277 1.00 76.06 118 ASP A CA 1
ATOM 968 C C . ASP A 1 118 ? 5.748 9.465 0.902 1.00 76.06 118 ASP A C 1
ATOM 970 O O . ASP A 1 118 ? 5.601 8.726 1.880 1.00 76.06 118 ASP A O 1
ATOM 974 N N . LYS A 1 119 ? 6.813 10.270 0.803 1.00 64.75 119 LYS A N 1
ATOM 975 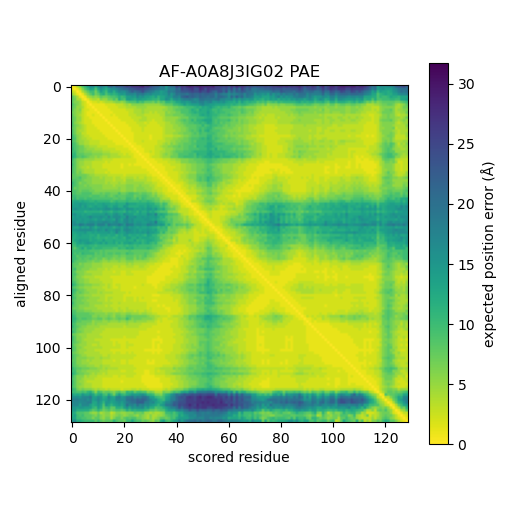C CA . LYS A 1 119 ? 7.759 10.476 1.905 1.00 64.75 119 LYS A CA 1
ATOM 976 C C . LYS A 1 119 ? 7.535 11.870 2.486 1.00 64.75 119 LYS A C 1
ATOM 978 O O . LYS A 1 119 ? 7.681 12.851 1.768 1.00 64.75 119 LYS A O 1
ATOM 983 N N . PRO A 1 120 ? 7.357 12.010 3.811 1.00 50.91 120 PRO A N 1
ATOM 984 C CA . PRO A 1 120 ? 7.019 13.296 4.430 1.00 50.91 120 PRO A CA 1
ATOM 985 C C . PRO A 1 120 ? 8.110 14.384 4.339 1.00 50.91 120 PRO A C 1
ATOM 987 O O . PRO A 1 120 ? 7.880 15.503 4.782 1.00 50.91 120 PRO A O 1
ATOM 990 N N . LEU A 1 121 ? 9.296 14.084 3.796 1.00 42.69 121 LEU A N 1
ATOM 991 C CA . LEU A 1 121 ? 10.417 15.029 3.673 1.00 42.69 121 LEU A CA 1
ATOM 992 C C . LEU A 1 121 ? 10.950 15.181 2.241 1.00 42.69 121 LEU A C 1
ATOM 994 O O . LEU A 1 121 ? 11.849 15.986 2.020 1.00 42.69 121 LEU A O 1
ATOM 998 N N . TYR A 1 122 ? 10.422 14.429 1.272 1.00 48.12 122 TYR A N 1
ATOM 999 C CA . TYR A 1 122 ? 10.941 14.407 -0.094 1.00 48.12 122 TYR A CA 1
ATOM 1000 C C . TYR A 1 122 ? 9.812 14.115 -1.089 1.00 48.12 122 TYR A C 1
ATOM 1002 O O . TYR A 1 122 ? 8.988 13.256 -0.788 1.00 48.12 122 TYR A O 1
ATOM 1010 N N . PRO A 1 123 ? 9.781 14.759 -2.273 1.00 55.16 123 PRO A N 1
ATOM 1011 C CA . PRO A 1 123 ? 8.780 14.453 -3.291 1.00 55.16 123 PRO A CA 1
ATOM 1012 C C . PRO A 1 123 ? 8.745 12.954 -3.621 1.00 55.16 123 PRO A C 1
ATOM 1014 O O . PRO A 1 123 ? 9.784 12.286 -3.500 1.00 55.16 123 PRO A O 1
ATOM 1017 N N . LEU A 1 124 ? 7.544 12.478 -3.993 1.00 58.94 124 LEU A N 1
ATOM 1018 C CA . LEU A 1 124 ? 7.184 11.091 -4.326 1.00 58.94 124 LEU A CA 1
ATOM 1019 C C . LEU A 1 124 ? 8.387 10.319 -4.871 1.00 58.94 124 LEU A C 1
ATOM 1021 O O . LEU A 1 124 ? 9.033 10.741 -5.827 1.00 58.94 124 LEU A O 1
ATOM 1025 N N . THR A 1 125 ? 8.730 9.216 -4.212 1.00 67.44 125 THR A N 1
ATOM 1026 C CA . THR A 1 125 ? 9.889 8.403 -4.591 1.00 67.44 125 THR A CA 1
ATOM 1027 C C . THR A 1 125 ? 9.411 7.073 -5.144 1.00 67.44 125 THR A C 1
ATOM 1029 O O . THR A 1 125 ? 8.607 6.397 -4.502 1.00 67.44 125 THR A O 1
ATOM 1032 N N . ILE A 1 126 ? 9.954 6.678 -6.294 1.00 77.88 126 ILE A N 1
ATOM 1033 C CA . ILE A 1 126 ? 9.780 5.338 -6.849 1.00 77.88 126 ILE A CA 1
ATOM 1034 C C . ILE A 1 126 ? 10.846 4.431 -6.225 1.00 77.88 126 ILE A C 1
ATOM 1036 O O . ILE A 1 126 ? 12.045 4.599 -6.449 1.00 77.88 126 ILE A O 1
ATOM 1040 N N . LEU A 1 127 ? 10.419 3.478 -5.402 1.00 79.25 127 LEU A N 1
ATOM 1041 C CA . LEU A 1 127 ? 11.256 2.389 -4.911 1.00 79.25 127 LEU A CA 1
ATOM 1042 C C . LEU A 1 127 ? 11.167 1.225 -5.897 1.00 79.25 127 LEU A C 1
ATOM 1044 O O . LEU A 1 127 ? 10.078 0.838 -6.305 1.00 79.25 127 LEU A O 1
ATOM 1048 N N . THR A 1 128 ? 12.308 0.660 -6.271 1.00 80.06 128 THR A N 1
ATOM 1049 C CA . THR A 1 128 ? 12.357 -0.538 -7.112 1.00 80.06 128 THR A CA 1
ATOM 1050 C C . THR A 1 128 ? 12.678 -1.741 -6.235 1.00 80.06 128 THR A C 1
ATOM 1052 O O . THR A 1 128 ? 13.709 -1.723 -5.561 1.00 80.06 128 THR A O 1
ATOM 1055 N N . LEU A 1 129 ? 11.788 -2.735 -6.230 1.00 78.44 129 LEU A N 1
ATOM 1056 C CA . LEU A 1 129 ? 11.932 -4.012 -5.525 1.00 78.44 129 LEU A CA 1
ATOM 1057 C C . LEU A 1 129 ? 12.122 -5.161 -6.514 1.00 78.44 129 LEU A C 1
ATOM 1059 O O . LEU A 1 129 ? 11.525 -5.086 -7.619 1.00 78.44 129 LEU A O 1
#

pLDDT: mean 89.08, std 11.79, range [38.72, 97.44]

Nearest PDB structures (foldseek):
  4po2-assembly2_B  TM=2.440E-01  e=5.010E-01  Homo sapiens
  3dob-assembly1_A  TM=2.343E-01  e=7.200E-01  Caenorhabditis elegans
  1hc1-assembly1_C  TM=1.944E-01  e=3.262E+00  Panulirus interruptus
  1hcy-assembly1_A  TM=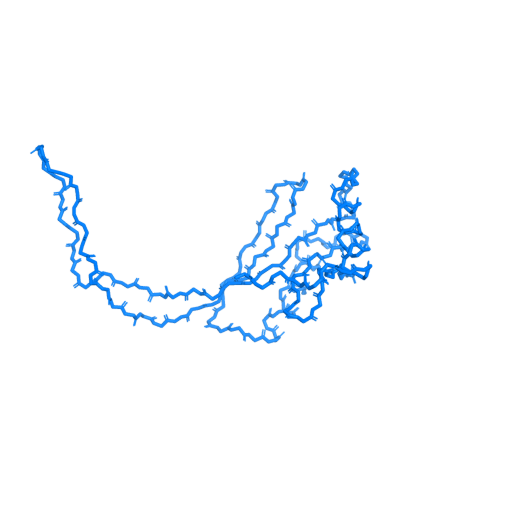2.123E-01  e=4.980E+00  Panulirus interruptus
  6l8s-assembly1_A  TM=1.899E-01  e=7.157E+00  Panulirus japonicus

Solvent-accessible surface area (backbone atoms only — not comparable to full-atom values): 7763 Å² total; per-residue (Å²): 135,87,77,71,82,90,43,71,73,51,53,53,41,52,48,56,53,50,54,61,70,68,52,79,90,44,86,48,52,41,56,32,39,46,51,76,45,83,41,78,38,71,42,72,76,60,85,63,47,75,65,48,95,98,38,75,65,45,70,73,88,60,62,43,79,69,56,57,34,22,37,39,36,42,36,24,76,90,76,74,44,72,50,77,48,80,37,72,59,89,48,75,65,59,52,54,49,50,54,49,43,45,45,67,68,75,40,65,79,41,82,35,38,38,34,41,31,83,46,100,87,48,77,62,44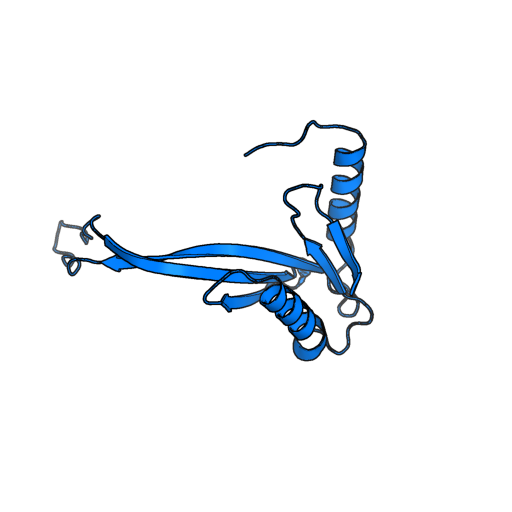,76,46,80,89

Foldseek 3Di:
DDDPDDDPQQVVLVVVVVVVVPDPDDLLAFEKEKDKDKAWDKDQPDDWDPDDVVGHIGGDPDIDTPAIKMKMKIAGPNVRDMDIDIGRDDDPVVVVVVVVCCCVPVNVNRPKYFYWYDDPPHHIDTDID

Organism: NCBI:txid2778369

InterPro domains:
  IPR038717 Tc1-like transposase, DDE domain [PF13358] (30-119)

Mean predicted aligned error: 6.54 Å

Radius of gyration: 20.12 Å; Cα contacts (8 Å, |Δi|>4): 197; chains: 1; bounding box: 56×39×44 Å

=== Feature glossary ===
Legend for the data blocks above and below:

— What the protein is —

The amino-acid sequence is the protein's primary structure: the linear order of residues from the N-terminus to the C-terminus, written in one-letter code. Everything else here — the 3D coordinates, the secondary structure, the domain annotations — is ultimately a consequence of this string.

Database cross-references. InterPro integrates a dozen domain/family signature databases into unified entries with residue-range hits. GO terms attach function/process/location labels with evidence codes. CATH codes position the fold in a four-level structural taxonomy. Organism is the NCBI-taxonomy species name.

— Where its atoms are —

The mmCIF block holds the 3D Cartesian coordinates of each backbone atom (N, Cα, C, O) in ångströms. mmCIF is the PDB's canonical archive format — a tagged-loop text representation of the atomic model.

The six renders are orthographic views along the three Cartesian axes in both directions. Representation (cartoon, sticks, or surface) and color scheme (sequence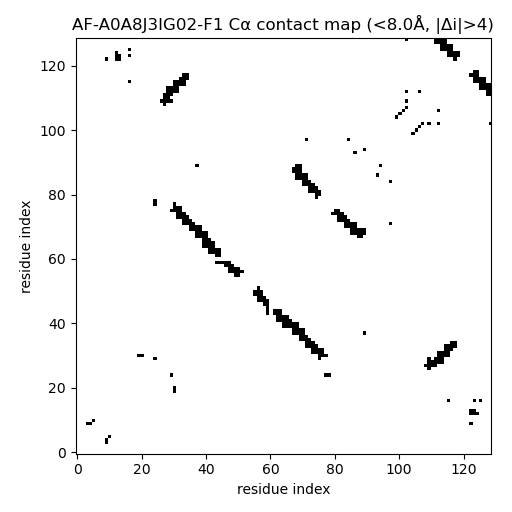-rainbow or by-chain) vary across proteins so the training set covers all the common visualization conventions.

— Local backbone conformation —

Secondary structure is the local, repeating backbone conformation. DSSP classifies it into eight states by reading the hydrogen-bond network: three helix types (H, G, I), two β types (E, B), two non-regular types (T, S), and unstructured coil (-).

SS3 is a coarse helix/strand/coil call (letters a/b/c) made by the P-SEA algorithm from inter-Cα distances and dihedrals. It is less detailed than DSSP but needs only Cα positions.

Backbone dihedral angles. Every residue except chain termini has a φ (preceding-C → N → Cα → C) and a ψ (N → Cα → C → next-N). They are reported in degrees following the IUPAC sign convention. Secondary structure is essentially a statement about which (φ, ψ) basin each residue occupies.

— Global shape and packing —

The geometric summary reports three shape descriptors. Rg (radius of gyration) measures how spread out the Cα atoms are about their centre of mass; compact globular proteins have small Rg, elongated or unfolded ones large. Cα contacts (<8 Å, |i−j|>4) count long-range residue pairs in spatial proximity — high for tightly packed folds, near zero for rods or random coil. The bounding-box extents give the protein's footprint along x, y, z in Å.

Solvent accessibility: the surface area of each residue that a 1.4 Å water probe can touch, in Å². When only backbone atoms are present the absolute values are lower than full-atom SASA (side chains contribute most of the area) and are flagged as backbone-only.

Plot images: a contact map (which residues are close in 3D, as an N×N binary image), a Ramachandran scatter (backbone torsion angles, revealing secondary-structure composition at a glance), and — for AlphaFold structures — a PAE heatmap (pairwise prediction confidence).

— Structural neighborhood —

Foldseek's 3Di representation compresses backbone geometry into a per-residue letter drawn from a learned twenty-state alphabet. It captures the tertiary interaction pattern around each residue — which residues are packed against it in space, regardless of where they are in sequence.

Structural nearest neighbors (via Foldseek easy-search vs the PDB). Reported per hit: target PDB id, E-value, and alignment TM-score. A TM-score above ~0.5 is the conventional threshold for 'same fold'.

— Confidence and disorder —

pLDDT (predicted Local Distance Difference Test) is AlphaFold's per-residue confidence score, ranging from 0 to 100. Values above 90 indicate high confidence (typically well-packed cores); 70–90 is confident; 50–70 low confidence; below 50 usually means the region is disordered or the prediction is unreliable there. AlphaFold stores pLDDT in the mmCIF B-factor column.

For experimental (PDB) structures, the B-factor (temperature factor) quantifies the positional spread of each atom in the crystal — a combination of thermal vibration and static disorder — in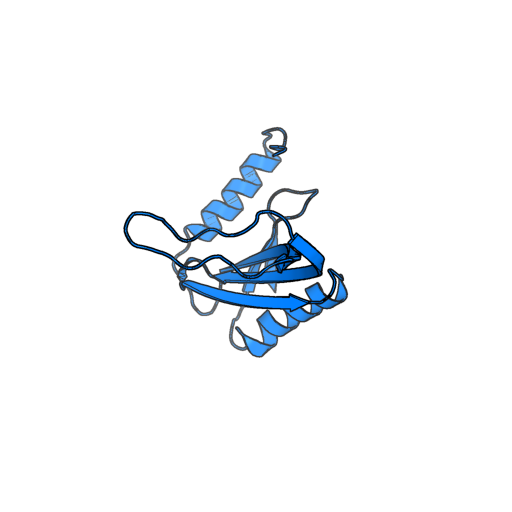 units of Å². High B-factors mark flexible loops or poorly resolved regions; low B-factors mark the rigid, well-ordered core.

Predicted Aligned Error (PAE) is an AlphaFold confidence matrix: entry (i, j) is the expected error in the position of residue j, in ångströms, when the prediction is superimposed on the true structure at residue i. Low PAE within a block of residues means that block is internally rigid and well-predicted; high PAE between two blocks means their relative placement is uncertain even if each block individually is confident.